Protein AF-A0A9D2U087-F1 (afdb_monomer_lite)

Foldseek 3Di:
DQVPDPVVVQQVVCVVPQDKDWDWTADPVRFIWIWIKGFDADPVRDGPGIDIDTGRDPDDDDPPDD

Structure (mmCIF, N/CA/C/O backbone):
data_AF-A0A9D2U087-F1
#
_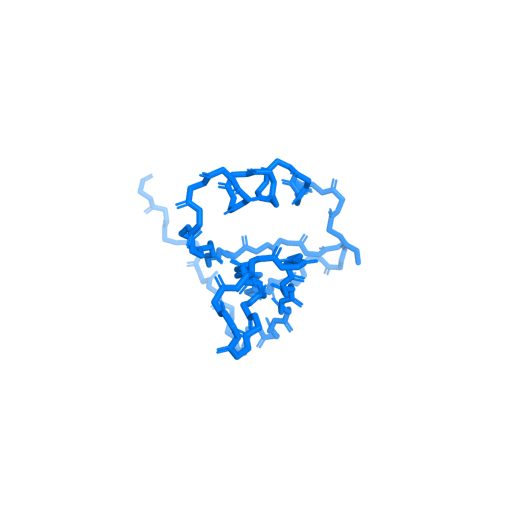entry.id   AF-A0A9D2U087-F1
#
loop_
_atom_site.group_PDB
_atom_site.id
_atom_site.type_symbol
_atom_site.label_atom_id
_atom_site.label_alt_id
_atom_site.label_comp_id
_atom_site.label_asym_id
_atom_site.label_entity_id
_atom_site.label_seq_id
_atom_site.pdbx_PDB_ins_code
_atom_site.Cartn_x
_atom_site.Cartn_y
_atom_site.Cartn_z
_atom_site.occupancy
_atom_site.B_iso_or_equiv
_atom_site.auth_seq_id
_atom_site.auth_comp_id
_atom_site.auth_asym_id
_atom_site.auth_atom_id
_atom_site.pdbx_PDB_model_num
ATOM 1 N N . SER A 1 1 ? -11.682 5.928 3.423 1.00 85.62 1 SER A N 1
ATOM 2 C CA . SER A 1 1 ? -10.398 6.658 3.502 1.00 85.62 1 SER A CA 1
ATOM 3 C C . SER A 1 1 ? -9.727 6.330 4.819 1.00 85.62 1 SER A C 1
ATOM 5 O O . SER A 1 1 ? -10.423 5.956 5.759 1.00 85.62 1 SER A O 1
ATOM 7 N N . PHE A 1 2 ? -8.402 6.461 4.853 1.00 93.38 2 PHE A N 1
ATOM 8 C CA . PHE A 1 2 ? -7.527 6.109 5.973 1.00 93.38 2 PHE A CA 1
ATOM 9 C C . PHE A 1 2 ? -6.729 7.361 6.370 1.00 93.38 2 PHE A C 1
ATOM 11 O O . PHE A 1 2 ? -5.618 7.548 5.885 1.00 93.38 2 PHE A O 1
ATOM 18 N N . PRO A 1 3 ? -7.346 8.312 7.090 1.00 92.44 3 PRO A N 1
ATOM 19 C CA . PRO A 1 3 ? -6.776 9.646 7.286 1.00 92.44 3 PRO A CA 1
ATOM 20 C C . PRO A 1 3 ? -5.558 9.641 8.214 1.00 92.44 3 PRO A C 1
ATOM 22 O O . PRO A 1 3 ? -4.694 10.498 8.067 1.00 92.44 3 PRO A O 1
ATOM 25 N N . ASP A 1 4 ? -5.492 8.672 9.126 1.00 94.38 4 ASP A N 1
ATOM 26 C CA . ASP A 1 4 ? -4.443 8.555 10.142 1.00 94.38 4 ASP A CA 1
ATOM 27 C C . ASP A 1 4 ? -3.283 7.650 9.686 1.00 94.38 4 ASP A C 1
ATOM 29 O O . ASP A 1 4 ? -2.362 7.373 10.449 1.00 94.38 4 ASP A O 1
ATOM 33 N N . GLU A 1 5 ? -3.321 7.180 8.436 1.00 95.94 5 GLU A N 1
ATOM 34 C CA . GLU A 1 5 ? -2.385 6.197 7.896 1.00 95.94 5 GLU A CA 1
ATOM 35 C C . GLU A 1 5 ? -1.453 6.824 6.853 1.00 95.94 5 GLU A C 1
ATOM 37 O O . GLU A 1 5 ? -1.910 7.358 5.838 1.00 95.94 5 GLU A O 1
ATOM 42 N N . ASP A 1 6 ? -0.136 6.686 7.032 1.00 96.75 6 ASP A N 1
ATOM 43 C CA . ASP A 1 6 ? 0.853 7.153 6.051 1.00 96.75 6 ASP A CA 1
ATOM 44 C C . ASP A 1 6 ? 1.129 6.102 4.961 1.00 96.75 6 ASP A C 1
ATOM 46 O O . ASP A 1 6 ? 2.198 5.496 4.861 1.00 96.75 6 ASP A O 1
ATOM 50 N N . ILE A 1 7 ? 0.128 5.898 4.103 1.00 96.56 7 ILE A N 1
ATOM 51 C CA . ILE A 1 7 ? 0.190 4.945 2.982 1.00 96.56 7 ILE A CA 1
ATOM 52 C C . ILE A 1 7 ? 1.282 5.334 1.967 1.00 96.56 7 ILE A C 1
ATOM 54 O O . ILE A 1 7 ? 1.818 4.476 1.263 1.00 96.56 7 ILE A O 1
ATOM 58 N N . ILE A 1 8 ? 1.626 6.623 1.869 1.00 97.06 8 ILE A N 1
ATOM 59 C CA . ILE A 1 8 ? 2.664 7.101 0.947 1.00 97.06 8 ILE A CA 1
ATOM 60 C C . ILE A 1 8 ? 4.043 6.654 1.434 1.00 97.06 8 ILE A C 1
ATOM 62 O O . ILE A 1 8 ? 4.859 6.206 0.625 1.00 97.06 8 ILE A O 1
ATOM 66 N N . SER A 1 9 ? 4.315 6.753 2.735 1.00 97.94 9 SER A N 1
ATOM 67 C CA . SER A 1 9 ? 5.546 6.229 3.327 1.00 97.94 9 SER A CA 1
ATOM 68 C C . SER A 1 9 ? 5.668 4.718 3.120 1.00 97.94 9 SER A C 1
ATOM 70 O O . SER A 1 9 ? 6.684 4.262 2.592 1.00 97.94 9 SER A O 1
ATOM 72 N N . ASP A 1 10 ? 4.601 3.956 3.387 1.00 97.62 10 ASP A N 1
ATOM 73 C CA . ASP A 1 10 ? 4.581 2.505 3.150 1.00 97.62 10 ASP A CA 1
ATOM 74 C C . ASP A 1 10 ? 4.872 2.161 1.681 1.00 97.62 10 ASP A C 1
ATOM 76 O O . ASP A 1 10 ? 5.690 1.295 1.371 1.00 97.62 10 ASP A O 1
ATOM 80 N N . ALA A 1 11 ? 4.236 2.875 0.748 1.00 97.44 11 ALA A N 1
ATOM 81 C CA . ALA A 1 11 ? 4.467 2.703 -0.681 1.00 97.44 11 ALA A CA 1
ATOM 82 C C . ALA A 1 11 ? 5.931 2.974 -1.068 1.00 97.44 11 ALA A C 1
ATOM 84 O O . ALA A 1 11 ? 6.525 2.211 -1.834 1.00 97.44 11 ALA A O 1
ATOM 85 N N . ASN A 1 12 ? 6.531 4.035 -0.523 1.00 97.38 12 ASN A N 1
ATOM 86 C CA . ASN A 1 12 ? 7.939 4.351 -0.753 1.00 97.38 12 ASN A CA 1
ATOM 87 C C . ASN A 1 12 ? 8.871 3.269 -0.194 1.00 97.38 12 ASN A C 1
ATOM 89 O O . ASN A 1 12 ? 9.877 2.954 -0.832 1.00 97.38 12 ASN A O 1
ATOM 93 N N . GLU A 1 13 ? 8.546 2.686 0.957 1.00 97.81 13 GLU A N 1
ATOM 94 C CA . GLU A 1 13 ? 9.326 1.599 1.550 1.00 97.81 13 GLU A CA 1
ATOM 95 C C . GLU A 1 13 ? 9.268 0.330 0.692 1.00 97.81 13 GLU A C 1
ATOM 97 O O . GLU A 1 13 ? 10.307 -0.266 0.395 1.00 97.81 13 GLU A O 1
ATOM 102 N N . VAL A 1 14 ? 8.087 -0.042 0.187 1.00 97.94 14 VAL A N 1
ATOM 103 C CA . VAL A 1 14 ? 7.940 -1.189 -0.727 1.00 97.94 14 VAL A CA 1
ATOM 104 C C . VAL A 1 14 ? 8.671 -0.949 -2.049 1.00 97.94 14 VAL A C 1
ATOM 106 O O . VAL A 1 14 ? 9.286 -1.870 -2.581 1.00 97.94 14 VAL A O 1
ATOM 109 N N . LEU A 1 15 ? 8.655 0.271 -2.595 1.00 95.06 15 LEU A N 1
ATOM 110 C CA . LEU A 1 15 ? 9.403 0.584 -3.820 1.00 95.06 15 LEU A CA 1
ATOM 111 C C . LEU A 1 15 ? 10.920 0.473 -3.633 1.00 95.06 15 LEU A C 1
ATOM 113 O O . LEU A 1 15 ? 11.608 0.040 -4.556 1.00 95.06 15 LEU A O 1
ATOM 117 N N . LYS A 1 16 ? 11.441 0.854 -2.461 1.00 95.44 16 LYS A N 1
ATOM 118 C CA . LYS A 1 16 ? 12.877 0.778 -2.149 1.00 95.44 16 LYS A CA 1
ATOM 119 C C . LYS A 1 16 ? 13.331 -0.649 -1.858 1.00 95.44 16 LYS A C 1
ATOM 121 O O . LYS A 1 16 ? 14.359 -1.078 -2.374 1.00 95.44 16 LYS A O 1
ATOM 126 N N . SER A 1 17 ? 12.585 -1.364 -1.022 1.00 96.38 17 SER A N 1
ATOM 127 C CA . SER A 1 17 ? 12.963 -2.694 -0.530 1.00 96.38 17 SER A CA 1
ATOM 128 C C . SER A 1 17 ? 12.527 -3.827 -1.460 1.00 96.38 17 SER A C 1
ATOM 130 O O . SER A 1 17 ? 13.114 -4.906 -1.444 1.00 96.38 17 SER A O 1
ATOM 132 N N . LEU A 1 18 ? 11.488 -3.598 -2.270 1.00 94.88 18 LEU A N 1
ATOM 133 C CA . LEU A 1 18 ? 10.751 -4.618 -3.021 1.00 94.88 18 LEU A CA 1
ATOM 134 C C . LEU A 1 18 ? 10.153 -5.729 -2.142 1.00 94.88 18 LEU A C 1
ATOM 136 O O . LEU A 1 18 ? 9.752 -6.775 -2.664 1.00 94.88 18 LEU A O 1
ATOM 140 N N . VAL A 1 19 ? 10.071 -5.498 -0.831 1.00 97.00 19 VAL A N 1
ATOM 141 C CA . VAL A 1 19 ? 9.451 -6.388 0.149 1.00 97.00 19 VAL A CA 1
ATOM 142 C C . VAL A 1 19 ? 8.010 -5.921 0.367 1.00 97.00 19 VAL A C 1
ATOM 144 O O . VAL A 1 19 ? 7.802 -4.743 0.646 1.00 97.00 19 VAL A O 1
ATOM 147 N N . PRO A 1 20 ? 6.998 -6.795 0.220 1.00 97.81 20 PRO A N 1
ATOM 148 C CA . PRO A 1 20 ? 5.614 -6.423 0.493 1.00 97.81 20 PRO A CA 1
ATOM 149 C C . PRO A 1 20 ? 5.386 -6.027 1.957 1.00 97.81 20 PRO A C 1
ATOM 151 O O . PRO A 1 20 ? 5.952 -6.642 2.859 1.00 97.81 20 PRO A O 1
ATOM 154 N N . ILE A 1 21 ? 4.484 -5.070 2.183 1.00 97.88 21 ILE A N 1
ATOM 155 C CA . ILE A 1 21 ? 3.952 -4.727 3.508 1.00 97.88 21 ILE A CA 1
ATOM 156 C C . ILE A 1 21 ? 2.544 -5.304 3.640 1.00 97.88 21 ILE A C 1
ATOM 158 O O . ILE A 1 21 ? 1.750 -5.243 2.699 1.00 97.88 21 ILE A O 1
ATOM 162 N N . ASP A 1 22 ? 2.244 -5.847 4.817 1.00 96.25 22 ASP A N 1
ATOM 163 C CA . ASP A 1 22 ? 0.920 -6.305 5.228 1.00 96.25 22 ASP A CA 1
ATOM 164 C C . ASP A 1 22 ? 0.672 -5.809 6.657 1.00 96.25 22 ASP A C 1
ATOM 166 O O . ASP A 1 22 ? 1.402 -6.183 7.578 1.00 96.25 22 ASP A O 1
ATOM 170 N N . ARG A 1 23 ? -0.287 -4.896 6.829 1.00 94.69 23 ARG A N 1
ATOM 171 C CA . ARG A 1 23 ? -0.591 -4.295 8.130 1.00 94.69 23 ARG A CA 1
ATOM 172 C C . ARG A 1 23 ? -2.064 -3.958 8.272 1.00 94.69 23 ARG A C 1
ATOM 174 O O . ARG A 1 23 ? -2.784 -3.785 7.290 1.00 94.69 23 ARG A O 1
ATOM 181 N N . GLU A 1 24 ? -2.502 -3.839 9.513 1.00 93.88 24 GLU A N 1
ATOM 182 C CA . GLU A 1 24 ? -3.834 -3.336 9.820 1.00 93.88 24 GLU A CA 1
ATOM 183 C C . GLU A 1 24 ? -3.866 -1.808 9.671 1.00 93.88 24 GLU A C 1
ATOM 185 O O . GLU A 1 24 ? -2.877 -1.124 9.946 1.00 93.88 24 GLU A O 1
ATOM 190 N N . VAL A 1 25 ? -4.995 -1.292 9.193 1.00 94.19 25 VAL A N 1
ATOM 191 C CA . VAL A 1 25 ? -5.280 0.137 9.050 1.00 94.19 25 VAL A CA 1
ATOM 192 C C . VAL A 1 25 ? -6.670 0.444 9.583 1.00 94.19 25 VAL A C 1
ATOM 194 O O . VAL A 1 25 ? -7.591 -0.369 9.444 1.00 94.19 25 VAL A O 1
ATOM 197 N N . THR A 1 26 ? -6.843 1.647 10.122 1.00 93.44 26 THR A N 1
ATOM 198 C CA . THR A 1 26 ? -8.150 2.130 10.580 1.00 93.44 26 THR A CA 1
ATOM 199 C C . THR A 1 26 ? -8.745 3.095 9.560 1.00 93.44 26 THR A C 1
ATOM 201 O O . THR A 1 26 ? -8.130 4.082 9.155 1.00 93.44 26 THR A O 1
ATOM 204 N N . ALA A 1 27 ? -9.963 2.814 9.100 1.00 92.44 27 ALA A N 1
ATOM 205 C CA . ALA A 1 27 ? -10.686 3.725 8.219 1.00 92.44 27 ALA A CA 1
ATOM 206 C C . ALA A 1 27 ? -11.427 4.814 9.011 1.00 92.44 27 ALA A C 1
ATOM 208 O O . ALA A 1 27 ? -11.705 4.665 10.197 1.00 92.44 27 ALA A O 1
ATOM 209 N N . MET A 1 28 ? -11.868 5.876 8.324 1.00 92.94 28 MET A N 1
ATOM 210 C CA . MET A 1 28 ? -12.652 6.978 8.921 1.00 92.94 28 MET A CA 1
ATOM 211 C C . MET A 1 28 ? -13.894 6.545 9.715 1.00 92.94 28 MET A C 1
ATOM 213 O O . MET A 1 28 ? -14.372 7.288 10.562 1.00 92.94 28 MET A O 1
ATOM 217 N N . ASN A 1 29 ? -14.462 5.379 9.410 1.00 89.94 29 ASN A N 1
ATOM 218 C CA . ASN A 1 29 ? -15.638 4.838 10.094 1.00 89.94 29 ASN A CA 1
ATOM 219 C C . ASN A 1 29 ? -15.280 3.983 11.326 1.00 89.94 29 ASN A C 1
ATOM 221 O O . ASN A 1 29 ? -16.156 3.306 11.858 1.00 89.94 29 ASN A O 1
ATOM 225 N N . GLY A 1 30 ? -14.008 3.960 11.735 1.00 89.44 30 GLY A N 1
ATOM 226 C CA . GLY A 1 30 ? -13.504 3.149 12.842 1.00 89.44 30 GLY A CA 1
ATOM 227 C C . GLY A 1 30 ? -13.405 1.652 12.542 1.00 89.44 30 GLY A C 1
ATOM 228 O O . GLY A 1 30 ? -13.104 0.880 13.446 1.00 89.44 30 GLY A O 1
ATOM 229 N N . ARG A 1 31 ? -13.669 1.209 11.303 1.00 90.31 31 ARG A N 1
ATOM 230 C CA . ARG A 1 31 ? -13.469 -0.192 10.910 1.00 90.31 31 ARG A CA 1
ATOM 231 C C . ARG A 1 31 ? -12.003 -0.457 10.599 1.00 90.31 31 ARG A C 1
ATOM 233 O O . ARG A 1 31 ? -11.332 0.368 9.973 1.00 90.31 31 ARG A O 1
ATOM 240 N N . PHE A 1 32 ? -11.564 -1.648 10.978 1.00 91.25 32 PHE A N 1
ATOM 241 C CA . PHE A 1 32 ? -10.250 -2.170 10.647 1.00 91.25 32 PHE A CA 1
ATOM 242 C C . PHE A 1 32 ? -10.266 -2.833 9.272 1.00 91.25 32 PHE A C 1
ATOM 244 O O . PHE A 1 32 ? -11.269 -3.412 8.854 1.00 91.25 32 PHE A O 1
ATOM 251 N N . TYR A 1 33 ? -9.142 -2.728 8.574 1.00 93.38 33 TYR A N 1
ATOM 252 C CA . TYR A 1 33 ? -8.887 -3.410 7.314 1.00 93.38 33 TYR A CA 1
ATOM 253 C C . TYR A 1 33 ? -7.449 -3.902 7.299 1.00 93.38 33 TYR A C 1
ATOM 255 O O . TYR A 1 33 ? -6.572 -3.309 7.923 1.00 93.38 33 TYR A O 1
ATOM 263 N N . THR A 1 34 ? -7.182 -4.939 6.518 1.00 94.75 34 THR A N 1
ATOM 264 C CA . THR A 1 34 ? -5.812 -5.288 6.152 1.00 94.75 34 THR A CA 1
ATOM 265 C C . THR A 1 34 ? -5.424 -4.531 4.886 1.00 94.75 34 THR A C 1
ATOM 267 O O . THR A 1 34 ? -6.057 -4.696 3.841 1.00 94.75 34 THR A O 1
ATOM 270 N N . LEU A 1 35 ? -4.377 -3.710 4.974 1.00 96.38 35 LEU A N 1
ATOM 271 C CA . LEU A 1 35 ? -3.722 -3.068 3.842 1.00 96.38 35 LEU A CA 1
ATOM 272 C C . LEU A 1 35 ? -2.502 -3.898 3.441 1.00 96.38 35 LEU A C 1
ATOM 274 O O . LEU A 1 35 ? -1.558 -4.052 4.217 1.00 96.38 35 LEU A O 1
ATOM 278 N N . ARG A 1 36 ? -2.498 -4.385 2.201 1.00 97.88 36 ARG A N 1
ATOM 279 C CA . ARG A 1 36 ? -1.333 -5.023 1.590 1.00 97.88 36 ARG A CA 1
ATOM 280 C C . ARG A 1 36 ? -0.800 -4.167 0.455 1.00 97.88 36 ARG A C 1
ATOM 282 O O . ARG A 1 36 ? -1.541 -3.860 -0.477 1.00 97.88 36 ARG A O 1
ATOM 289 N N . ILE A 1 37 ? 0.490 -3.853 0.493 1.00 98.31 37 ILE A N 1
ATOM 290 C CA . ILE A 1 37 ? 1.205 -3.170 -0.587 1.00 98.31 37 ILE A CA 1
ATOM 291 C C . ILE A 1 37 ? 2.280 -4.113 -1.116 1.00 98.31 37 ILE A C 1
ATOM 293 O O . ILE A 1 37 ? 3.136 -4.571 -0.365 1.00 98.31 37 ILE A O 1
ATOM 297 N N . ALA A 1 38 ? 2.245 -4.409 -2.412 1.00 97.94 38 ALA A N 1
ATOM 298 C CA . ALA A 1 38 ? 3.204 -5.297 -3.058 1.00 97.94 38 ALA A CA 1
ATOM 299 C C . ALA A 1 38 ? 3.728 -4.694 -4.370 1.00 97.94 38 ALA A C 1
ATOM 301 O O . ALA A 1 38 ? 2.981 -4.002 -5.065 1.00 97.94 38 ALA A O 1
ATOM 302 N N . PRO A 1 39 ? 4.983 -4.970 -4.760 1.00 97.06 39 PRO A N 1
ATOM 303 C CA . PRO A 1 39 ? 5.490 -4.554 -6.059 1.00 97.06 39 PRO A CA 1
ATOM 304 C C . PRO A 1 39 ? 4.750 -5.256 -7.204 1.00 97.06 39 PRO A C 1
ATOM 306 O O . PRO A 1 39 ? 4.610 -6.480 -7.213 1.00 97.06 39 PRO A O 1
ATOM 309 N N . TYR A 1 40 ? 4.343 -4.493 -8.218 1.00 95.38 40 TYR A N 1
ATOM 310 C CA . TYR A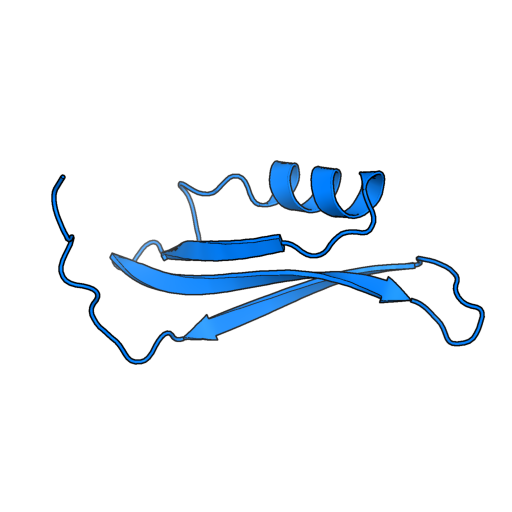 1 40 ? 3.840 -5.038 -9.474 1.00 95.38 40 TYR A CA 1
ATOM 311 C C . TYR A 1 40 ? 5.008 -5.359 -10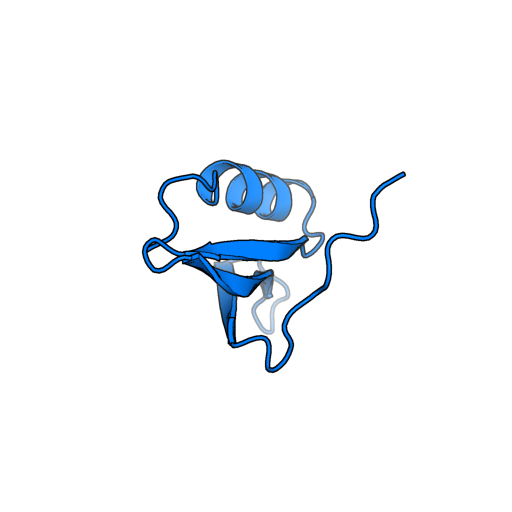.409 1.00 95.38 40 TYR A C 1
ATOM 313 O O . TYR A 1 40 ? 5.668 -4.458 -10.940 1.00 95.38 40 TYR A O 1
ATOM 321 N N . ARG A 1 41 ? 5.254 -6.657 -10.608 1.00 92.25 41 ARG A N 1
ATOM 322 C CA . ARG A 1 41 ? 6.274 -7.178 -11.524 1.00 92.25 41 ARG A CA 1
ATOM 323 C C . ARG A 1 41 ? 5.637 -7.579 -12.845 1.00 92.25 41 ARG A C 1
ATOM 325 O O . ARG A 1 41 ? 4.635 -8.291 -12.858 1.00 92.25 41 ARG A O 1
ATOM 332 N N . THR A 1 42 ? 6.237 -7.159 -13.954 1.00 88.44 42 THR A N 1
ATOM 333 C CA . THR A 1 42 ? 5.882 -7.715 -15.263 1.00 88.44 42 THR A CA 1
ATOM 334 C C . THR A 1 42 ? 6.450 -9.114 -15.438 1.00 88.44 42 THR A C 1
ATOM 336 O O . THR A 1 42 ? 7.310 -9.562 -14.680 1.00 88.44 42 THR A O 1
ATOM 339 N N . THR A 1 43 ? 6.010 -9.791 -16.494 1.00 89.25 43 THR A N 1
ATOM 340 C CA . THR A 1 43 ? 6.590 -11.059 -16.957 1.00 89.25 43 THR A CA 1
ATOM 341 C C . THR A 1 43 ? 8.085 -10.952 -17.272 1.00 89.25 43 THR A C 1
ATOM 343 O O . THR A 1 43 ? 8.796 -11.947 -17.204 1.00 89.25 43 THR A O 1
ATOM 346 N N . GLU A 1 44 ? 8.579 -9.745 -17.556 1.00 91.00 44 GLU A N 1
ATOM 347 C CA . GLU A 1 44 ? 9.999 -9.433 -17.774 1.00 91.00 44 GLU A CA 1
ATOM 348 C C . GLU A 1 44 ? 10.745 -9.119 -16.459 1.00 91.00 44 GLU A C 1
ATOM 350 O O . GLU A 1 44 ? 11.868 -8.628 -16.490 1.00 91.00 44 GLU A O 1
ATOM 355 N N . ASN A 1 45 ? 10.118 -9.350 -15.297 1.00 81.50 45 ASN A N 1
ATOM 356 C CA . ASN A 1 45 ? 10.629 -9.038 -13.955 1.00 81.50 45 ASN A CA 1
ATOM 357 C C . ASN A 1 45 ? 10.919 -7.541 -13.698 1.00 81.50 45 ASN A C 1
ATOM 359 O O . ASN A 1 45 ? 11.601 -7.187 -12.735 1.00 81.50 45 ASN A O 1
ATOM 363 N N . ASN A 1 46 ? 10.360 -6.647 -14.518 1.00 86.12 46 ASN A N 1
ATOM 364 C CA . ASN A 1 46 ? 10.457 -5.205 -14.309 1.00 86.12 46 ASN A CA 1
ATOM 365 C C . ASN A 1 46 ? 9.408 -4.741 -13.292 1.00 86.12 46 ASN A C 1
ATOM 367 O O . ASN A 1 46 ? 8.239 -5.124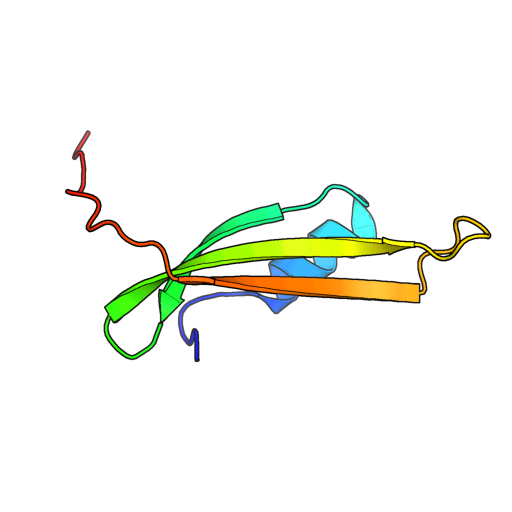 -13.385 1.00 86.12 46 ASN A O 1
ATOM 371 N N . ILE A 1 47 ? 9.803 -3.877 -12.353 1.00 86.25 47 ILE A N 1
ATOM 372 C CA . ILE A 1 47 ? 8.870 -3.210 -11.436 1.00 86.25 47 ILE A CA 1
ATOM 373 C C . ILE A 1 47 ? 8.220 -2.052 -12.183 1.00 86.25 47 ILE A C 1
ATOM 375 O O . ILE A 1 47 ? 8.904 -1.104 -12.562 1.00 86.25 47 ILE A O 1
ATOM 379 N N . ARG A 1 48 ? 6.905 -2.119 -12.409 1.00 88.50 48 ARG A N 1
ATOM 380 C CA . ARG A 1 48 ? 6.156 -1.035 -13.077 1.00 88.50 48 ARG A CA 1
ATOM 381 C C . ARG A 1 48 ? 5.284 -0.212 -12.132 1.00 88.50 48 ARG A C 1
ATOM 383 O O . ARG A 1 48 ? 4.685 0.765 -12.563 1.00 88.50 48 ARG A O 1
ATOM 390 N N . GLY A 1 49 ? 5.220 -0.590 -10.859 1.00 93.31 49 GLY A 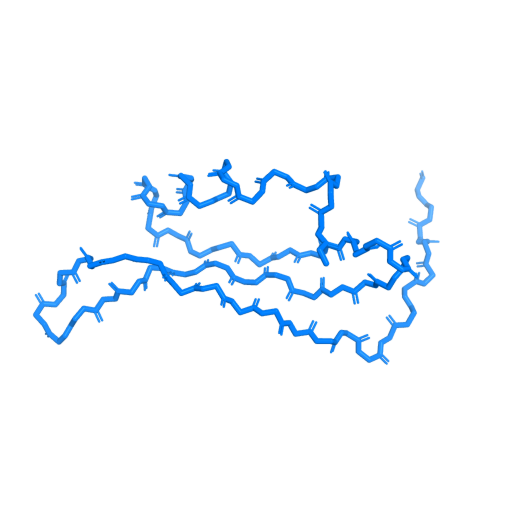N 1
ATOM 391 C CA . GLY A 1 49 ? 4.456 0.127 -9.847 1.00 93.31 49 GLY A CA 1
ATOM 392 C C . GLY A 1 49 ? 4.172 -0.739 -8.629 1.00 93.31 49 GLY A C 1
ATOM 393 O O . GLY A 1 49 ? 4.870 -1.721 -8.377 1.00 93.31 49 GLY A O 1
ATOM 394 N N . LEU A 1 50 ? 3.121 -0.378 -7.900 1.00 97.00 50 LEU A N 1
ATOM 395 C CA . LEU A 1 50 ? 2.640 -1.090 -6.722 1.00 97.00 50 LEU A CA 1
ATOM 396 C C . LEU A 1 50 ? 1.204 -1.563 -6.939 1.00 97.00 50 LEU A C 1
ATOM 398 O O . LEU A 1 50 ? 0.419 -0.911 -7.625 1.00 97.00 50 LEU A O 1
ATOM 402 N N . VAL A 1 51 ? 0.856 -2.672 -6.298 1.00 97.50 51 VAL A N 1
ATOM 403 C CA . VAL A 1 51 ? -0.521 -3.110 -6.084 1.00 97.50 51 VAL A CA 1
ATOM 404 C C . VAL A 1 51 ? -0.857 -2.860 -4.622 1.00 97.50 51 VAL A C 1
ATOM 406 O O . VAL A 1 51 ? -0.145 -3.336 -3.739 1.00 97.50 51 VAL A O 1
ATOM 409 N N . ILE A 1 52 ? -1.950 -2.141 -4.377 1.00 97.38 52 ILE A N 1
ATOM 410 C CA . ILE A 1 52 ? -2.505 -1.935 -3.040 1.00 97.38 52 ILE A CA 1
ATOM 411 C C . ILE A 1 52 ? -3.813 -2.716 -2.951 1.00 97.38 52 ILE A C 1
ATOM 413 O O . ILE A 1 52 ? -4.718 -2.513 -3.758 1.00 97.38 52 ILE A O 1
ATOM 417 N N . THR A 1 53 ? -3.904 -3.620 -1.981 1.00 96.88 53 THR A N 1
ATOM 418 C CA . THR A 1 53 ? -5.104 -4.409 -1.685 1.00 96.88 53 THR A CA 1
ATOM 419 C C . THR A 1 53 ? -5.627 -4.012 -0.314 1.00 96.88 53 THR A C 1
ATOM 421 O O . THR A 1 53 ? -4.864 -3.974 0.647 1.00 96.88 53 THR A O 1
ATOM 424 N N . ILE A 1 54 ? -6.925 -3.733 -0.225 1.00 95.38 54 ILE A N 1
ATOM 425 C CA . ILE A 1 54 ? -7.628 -3.473 1.032 1.00 95.38 54 ILE A CA 1
ATOM 426 C C . ILE A 1 54 ? -8.590 -4.635 1.245 1.00 95.38 54 ILE A C 1
ATOM 428 O O . ILE A 1 54 ? -9.449 -4.888 0.400 1.00 95.38 54 ILE A O 1
ATOM 432 N N . ILE A 1 55 ? -8.433 -5.343 2.356 1.00 93.62 55 ILE A N 1
ATOM 433 C CA . ILE A 1 55 ? -9.237 -6.513 2.702 1.00 93.62 55 ILE A CA 1
ATOM 434 C C . ILE A 1 55 ? -10.053 -6.155 3.940 1.00 93.62 55 ILE A C 1
ATOM 436 O O . ILE A 1 55 ? -9.490 -5.722 4.945 1.00 93.62 55 ILE A O 1
ATOM 440 N N . ASP A 1 56 ? -11.375 -6.312 3.859 1.00 90.25 56 ASP A N 1
ATOM 441 C CA . ASP A 1 56 ? -12.254 -6.195 5.028 1.00 90.25 56 ASP A CA 1
ATOM 442 C C . ASP A 1 56 ? -11.903 -7.325 6.006 1.00 90.25 56 ASP A C 1
ATOM 444 O O . ASP A 1 56 ? -12.007 -8.509 5.663 1.00 90.25 56 ASP A O 1
ATOM 448 N N . SER A 1 57 ? -11.413 -6.973 7.195 1.00 73.38 57 SER A N 1
ATOM 449 C CA . SER A 1 57 ? -11.110 -7.954 8.226 1.00 73.38 57 SER A CA 1
ATOM 450 C C . SER A 1 57 ? -12.414 -8.337 8.930 1.00 73.38 57 SER A C 1
ATOM 452 O O . SER A 1 57 ? -13.021 -7.555 9.654 1.00 73.38 57 SER A O 1
ATOM 454 N N . LEU A 1 58 ? -12.862 -9.582 8.741 1.00 67.12 58 LEU A N 1
ATOM 455 C CA . 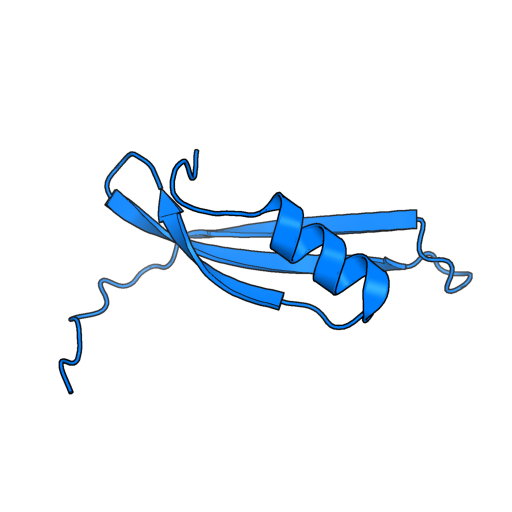LEU A 1 58 ? -14.109 -10.115 9.318 1.00 67.12 58 LEU A CA 1
ATOM 456 C C . LEU A 1 58 ? -14.082 -10.297 10.857 1.00 67.12 58 LEU A C 1
ATOM 458 O O . LEU A 1 58 ? -14.858 -11.081 11.398 1.00 67.12 58 LEU A O 1
ATOM 462 N N . GLY A 1 59 ? -13.208 -9.605 11.590 1.00 58.34 59 GLY A N 1
ATOM 463 C CA . GLY A 1 59 ? -12.997 -9.834 13.017 1.00 58.34 59 GLY A CA 1
ATOM 464 C C . GLY A 1 59 ? -12.703 -8.558 13.793 1.00 58.34 59 GLY A C 1
ATOM 465 O O . GLY A 1 59 ? -11.776 -7.823 13.472 1.00 58.34 59 GLY A O 1
ATOM 466 N N . VAL A 1 60 ? -13.470 -8.341 14.864 1.00 53.38 60 VAL A N 1
ATOM 467 C CA . VAL A 1 60 ? -13.121 -7.404 15.935 1.00 53.38 60 VAL A CA 1
ATOM 468 C C . VAL A 1 60 ? -11.912 -7.989 16.657 1.00 53.38 60 VAL A C 1
ATOM 470 O O . VAL A 1 60 ? -12.029 -9.037 17.293 1.00 53.38 60 VAL A O 1
ATOM 473 N N . LYS A 1 61 ? -10.748 -7.347 16.566 1.00 56.88 61 LYS A N 1
ATOM 474 C CA . LYS A 1 61 ? -9.662 -7.645 17.496 1.00 56.88 61 LYS A CA 1
ATOM 475 C C . LYS A 1 61 ? -9.924 -6.894 18.791 1.00 56.88 61 LYS A C 1
ATOM 477 O O . LYS A 1 61 ? -9.894 -5.668 18.834 1.00 56.88 61 LYS A O 1
ATOM 482 N N . THR A 1 62 ? -10.196 -7.654 19.846 1.00 51.09 62 THR A N 1
ATOM 483 C CA . THR A 1 62 ? -9.995 -7.204 21.221 1.00 51.09 62 THR A CA 1
ATOM 484 C C . THR A 1 62 ? -8.549 -6.732 21.319 1.00 51.09 62 THR A C 1
ATOM 486 O O . THR A 1 62 ? -7.641 -7.498 20.995 1.00 51.09 62 THR A O 1
ATOM 489 N N . GLN A 1 63 ? -8.339 -5.471 21.697 1.00 45.28 63 GLN A N 1
ATOM 490 C CA . GLN A 1 63 ? -7.019 -4.980 22.075 1.00 45.28 63 GLN A CA 1
ATOM 491 C C . GLN A 1 63 ? -6.493 -5.921 23.160 1.00 45.28 63 GLN A C 1
ATOM 493 O O . GLN A 1 63 ? -7.078 -6.004 24.238 1.00 45.28 63 GLN A O 1
ATOM 498 N N . GLN A 1 64 ? -5.463 -6.702 22.851 1.00 45.12 64 GLN A N 1
ATOM 499 C CA . GLN A 1 64 ? -4.702 -7.367 23.891 1.00 45.12 64 GLN A CA 1
ATOM 500 C C . GLN A 1 64 ? -3.709 -6.315 24.373 1.00 45.12 64 GLN A C 1
ATOM 502 O O . GLN A 1 64 ? -2.740 -6.009 23.683 1.00 45.12 64 GLN A O 1
ATOM 507 N N . GLU A 1 65 ? -4.091 -5.657 25.468 1.00 43.31 65 GLU A N 1
ATOM 508 C CA . GLU A 1 65 ? -3.227 -4.795 26.270 1.00 43.31 65 GLU A CA 1
ATOM 509 C C . GLU A 1 65 ? -2.040 -5.634 26.770 1.00 43.31 65 GLU A C 1
ATOM 511 O O . GLU A 1 65 ? -2.256 -6.692 27.368 1.00 43.31 65 GLU A O 1
ATOM 516 N N . ASP A 1 66 ? -0.820 -5.161 26.513 1.00 36.34 66 ASP A N 1
ATOM 517 C CA . ASP A 1 66 ? 0.377 -5.486 27.300 1.00 36.34 66 ASP A CA 1
ATOM 518 C C . ASP A 1 66 ? 0.711 -4.282 28.195 1.00 36.34 66 ASP A C 1
ATOM 520 O O . ASP A 1 66 ? 0.622 -3.132 27.693 1.00 36.34 66 ASP A O 1
#

pLDDT: mean 87.84, std 15.69, range [36.34, 98.31]

Radius of gyration: 13.94 Å; chains: 1; bounding box: 29×21×45 Å

Sequence (66 aa):
SFPDEDIISDANEVLKSLVPIDREVTAMNGRFYTLRIAPYRTTENNIRGLVITIIDSLGVKTQQED

Organism: NCBI:txid2838557

Secondary structure (DSSP, 8-state):
--TT--HHHHHHHHHHH-PPEEEEEE-TTS-EEEEEEEEEE-TT--EEEEEEEEEE--S-------